Protein AF-A0A357L5X5-F1 (afdb_monomer)

Sequence (153 aa):
TARQAARLKQDFANSFSDEKGFVFRWEEDAEAAAREMDDDARLAALEAEREALEAEIDALSDARADLEDAANDSLDEALSSLDADEAALDDQEMSADDRRITRMAIAQARRDVELSRRDHEREIARAHRELERRESEIQRALDDLDRQMSEGN

pLDDT: mean 83.41, std 11.28, range [50.28, 95.12]

Solvent-accessible surface area (backbone atoms only — not comparable to full-atom values): 8392 Å² total; per-residue (Å²): 106,76,67,56,56,50,48,53,52,48,55,54,50,53,64,60,69,42,56,68,60,50,49,52,50,50,51,52,52,50,52,50,51,52,49,51,52,51,50,52,52,49,50,54,49,52,52,54,51,49,53,53,52,52,53,48,50,54,52,50,52,51,56,50,52,53,52,56,53,63,69,55,58,69,58,53,53,55,53,52,50,51,54,52,53,59,64,48,53,79,79,48,97,66,55,73,65,58,51,52,52,50,53,53,50,50,56,48,54,51,50,53,52,53,52,50,48,55,51,48,55,50,50,50,56,49,48,52,56,51,48,55,49,50,48,53,52,49,51,51,53,50,56,51,48,53,48,52,58,60,73,75,106

Radius of gyration: 37.88 Å; Cα contacts (8 Å, |Δi|>4): 33; chains: 1; bounding box: 98×21×97 Å

Secondary structure (DSSP, 8-state):
-HHHHHHHHHHHHHHHH-HHHHHHHHHHHHHHHHHHHHHHHHHHHHHHHHHHHHHHHHHHHHHHHHHHHHHHHHHHHHHHHHHHHHHHTTTS---HHHHHHHHHHHHHHHHHHHHHHHHHHHHHHHHHHHHHHHHHHHHHHHHHHHHHHHH--

Mean predicted aligned error: 12.14 Å

Nearest PDB structures (foldseek):
  5y05-assembly1_A  TM=4.583E-01  e=1.426E+00  Mycolicibacterium smegmatis MC2 155
  5ew5-assembly4_D  TM=4.100E-01  e=8.009E+00  Escherichia coli

Foldseek 3Di:
DVVVVVVVVVVVVVVPVPVVVVVVVVVVVVVVVVVVVVLVVVVVVLVVLLVVLVVVLVVLVVVLVVLVVVLPPPLVVVLVVLVVVLVCLVVDPDDPVVSVVVVVVSVVSNVVSVVVSVVSVVVSVVSVVVSVVSNVVSVVVNVVSVVVVVVSD

Structure (mmCIF, N/CA/C/O backbone):
data_AF-A0A357L5X5-F1
#
_entry.id   AF-A0A357L5X5-F1
#
loop_
_atom_site.group_PDB
_atom_site.id
_atom_site.type_symbol
_atom_site.label_atom_id
_atom_site.label_alt_id
_atom_site.label_comp_id
_atom_site.label_asym_id
_atom_site.label_entity_id
_atom_site.label_seq_id
_atom_site.pdbx_PDB_ins_code
_atom_site.Cartn_x
_atom_site.Cartn_y
_atom_site.Cartn_z
_atom_site.occupancy
_atom_site.B_iso_or_equiv
_atom_site.auth_seq_id
_atom_site.auth_comp_id
_atom_site.auth_asym_id
_atom_site.auth_atom_id
_atom_site.pdbx_PDB_model_num
ATOM 1 N N . THR A 1 1 ? -64.269 -1.226 47.464 1.00 61.94 1 THR A N 1
ATOM 2 C CA . THR A 1 1 ? -64.968 -0.574 48.609 1.00 61.94 1 THR A CA 1
ATOM 3 C C . THR A 1 1 ? -64.119 0.559 49.172 1.00 61.94 1 THR A C 1
ATOM 5 O O . THR A 1 1 ? -62.911 0.547 48.970 1.00 61.94 1 THR A O 1
ATOM 8 N N . ALA A 1 2 ? -64.700 1.527 49.895 1.00 70.69 2 ALA A N 1
ATOM 9 C CA . ALA A 1 2 ? -63.962 2.670 50.465 1.00 70.69 2 ALA A CA 1
ATOM 10 C C . ALA A 1 2 ? -62.739 2.262 51.322 1.00 70.69 2 ALA A C 1
ATOM 12 O O . ALA A 1 2 ? -61.724 2.950 51.321 1.00 70.69 2 ALA A O 1
ATOM 13 N N . ARG A 1 3 ? -62.790 1.092 51.979 1.00 68.50 3 ARG A N 1
ATOM 14 C CA . ARG A 1 3 ? -61.659 0.517 52.734 1.00 68.50 3 ARG A CA 1
ATOM 15 C C . ARG A 1 3 ? -60.495 0.036 51.858 1.00 68.50 3 ARG A C 1
ATOM 17 O O . ARG A 1 3 ? -59.352 0.173 52.269 1.00 68.50 3 ARG A O 1
ATOM 24 N N . GLN A 1 4 ? -60.762 -0.499 50.664 1.00 67.81 4 GLN A N 1
ATOM 25 C CA . GLN A 1 4 ? -59.711 -0.867 49.700 1.00 67.81 4 GLN A CA 1
ATOM 26 C C . GLN A 1 4 ? -59.006 0.374 49.142 1.00 67.81 4 GLN A C 1
ATOM 28 O O . GLN A 1 4 ? -57.787 0.381 49.036 1.00 67.81 4 GLN A O 1
ATOM 33 N N . ALA A 1 5 ? -59.763 1.438 48.853 1.00 70.31 5 ALA A N 1
ATOM 34 C CA . ALA A 1 5 ? -59.198 2.707 48.396 1.00 70.31 5 ALA A CA 1
ATOM 35 C C . ALA A 1 5 ? -58.362 3.402 49.487 1.00 70.31 5 ALA A C 1
ATOM 37 O O . ALA A 1 5 ? -57.337 4.003 49.185 1.00 70.31 5 ALA A O 1
ATOM 38 N N . ALA A 1 6 ? -58.771 3.292 50.756 1.00 73.00 6 ALA A N 1
ATOM 39 C CA . ALA A 1 6 ? -57.998 3.799 51.888 1.00 73.00 6 ALA A CA 1
ATOM 40 C C . ALA A 1 6 ? -56.686 3.022 52.094 1.00 73.00 6 ALA A C 1
ATOM 42 O O . ALA A 1 6 ? -55.653 3.650 52.296 1.00 73.00 6 ALA A O 1
ATOM 43 N N . ARG A 1 7 ? -56.707 1.685 51.967 1.00 70.88 7 ARG A N 1
ATOM 44 C CA . ARG A 1 7 ? -55.490 0.853 52.016 1.00 70.88 7 ARG A CA 1
ATOM 45 C C . ARG A 1 7 ? -54.513 1.186 50.894 1.00 70.88 7 ARG A C 1
ATOM 47 O O . ARG A 1 7 ? -53.369 1.474 51.186 1.00 70.88 7 ARG A O 1
ATOM 54 N N . LEU A 1 8 ? -54.983 1.271 49.648 1.00 65.75 8 LEU A N 1
ATOM 55 C CA . LEU A 1 8 ? -54.143 1.655 48.505 1.00 65.75 8 LEU A CA 1
ATOM 56 C C . LEU A 1 8 ? -53.506 3.039 48.676 1.00 65.75 8 LEU A C 1
ATOM 58 O O . LEU A 1 8 ? -52.335 3.212 48.366 1.00 65.75 8 LEU A O 1
ATOM 62 N N . LYS A 1 9 ? -54.249 4.023 49.199 1.00 68.00 9 LYS A N 1
ATOM 63 C CA . LYS A 1 9 ? -53.689 5.349 49.508 1.00 68.00 9 LYS A CA 1
ATOM 64 C C . LYS A 1 9 ? -52.663 5.307 50.633 1.00 68.00 9 LYS A C 1
ATOM 66 O O . LYS A 1 9 ? -51.721 6.086 50.602 1.00 68.00 9 LYS A O 1
ATOM 71 N N . GLN A 1 10 ? -52.861 4.442 51.620 1.00 66.88 10 GLN A N 1
ATOM 72 C CA . GLN A 1 10 ? -51.948 4.293 52.743 1.00 66.88 10 GLN A CA 1
ATOM 73 C C . GLN A 1 10 ? -50.678 3.543 52.336 1.00 66.88 10 GLN A C 1
ATOM 75 O O . GLN A 1 10 ? -49.600 3.974 52.712 1.00 66.88 10 GLN A O 1
ATOM 80 N N . ASP A 1 11 ? -50.783 2.512 51.500 1.00 62.41 11 ASP A N 1
ATOM 81 C CA . ASP A 1 11 ? -49.637 1.796 50.933 1.00 62.41 11 ASP A CA 1
ATOM 82 C C . ASP A 1 11 ? -48.842 2.696 49.968 1.00 62.41 11 ASP A C 1
ATOM 84 O O . ASP A 1 11 ? -47.616 2.714 50.015 1.00 62.41 11 ASP A O 1
ATOM 88 N N . PHE A 1 12 ? -49.531 3.523 49.169 1.00 62.31 12 PHE A N 1
ATOM 89 C CA . PHE A 1 12 ? -48.909 4.545 48.320 1.00 62.31 12 PHE A CA 1
ATOM 90 C C . PHE A 1 12 ? -48.249 5.659 49.144 1.00 62.31 12 PHE A C 1
ATOM 92 O O . PHE A 1 12 ? -47.127 6.048 48.867 1.00 62.31 12 PHE A O 1
ATOM 99 N N . ALA A 1 13 ? -48.898 6.169 50.193 1.00 62.81 13 ALA A N 1
ATOM 100 C CA . ALA A 1 13 ? -48.278 7.156 51.080 1.00 62.81 13 ALA A CA 1
ATOM 101 C C . ALA A 1 13 ? -47.066 6.566 51.821 1.00 62.81 13 ALA A C 1
ATOM 103 O O . ALA A 1 13 ? -46.034 7.224 51.919 1.00 62.81 13 ALA A O 1
ATOM 104 N N . ASN A 1 14 ? -47.168 5.307 52.260 1.00 63.62 14 ASN A N 1
ATOM 105 C CA . ASN A 1 14 ? -46.093 4.587 52.933 1.00 63.62 14 ASN A CA 1
ATOM 106 C C . ASN A 1 14 ? -44.879 4.354 52.020 1.00 63.62 14 ASN A C 1
ATOM 108 O O . ASN A 1 14 ? -43.753 4.387 52.510 1.00 63.62 14 ASN A O 1
ATOM 112 N N . SER A 1 15 ? -45.080 4.185 50.705 1.00 56.84 15 SER A N 1
ATOM 113 C CA . SER A 1 15 ? -43.976 4.047 49.745 1.00 56.84 15 SER A CA 1
ATOM 114 C C . SER A 1 15 ? -43.200 5.346 49.493 1.00 56.84 15 SER A C 1
ATOM 116 O O . SER A 1 15 ? -42.113 5.286 48.931 1.00 56.84 15 SER A O 1
ATOM 118 N N . PHE A 1 16 ? -43.746 6.505 49.887 1.00 54.88 16 PHE A N 1
ATOM 119 C CA . PHE A 1 16 ? -43.082 7.816 49.801 1.00 54.88 16 PHE A CA 1
ATOM 120 C C . PHE A 1 16 ? -42.621 8.362 51.158 1.00 54.88 16 PHE A C 1
ATOM 122 O O . PHE A 1 16 ? -41.811 9.282 51.194 1.00 54.88 16 PHE A O 1
ATOM 129 N N . SER A 1 17 ? -43.127 7.837 52.277 1.00 56.66 17 SER A N 1
ATOM 130 C CA . SER A 1 17 ? -42.767 8.321 53.616 1.00 56.66 17 SER A CA 1
ATOM 131 C C . SER A 1 17 ? -41.484 7.715 54.184 1.00 56.66 17 SER A C 1
ATOM 133 O O . SER A 1 17 ? -40.995 8.206 55.198 1.00 56.66 17 SER A O 1
ATOM 135 N N . ASP A 1 18 ? -40.918 6.692 53.540 1.00 57.28 18 ASP A N 1
ATOM 136 C CA . ASP A 1 18 ? -39.541 6.269 53.798 1.00 57.28 18 ASP A CA 1
ATOM 137 C C . ASP A 1 18 ? -38.626 6.897 52.739 1.00 57.28 18 ASP A C 1
ATOM 139 O O . ASP A 1 18 ? -38.168 6.259 51.792 1.00 57.28 18 ASP A O 1
ATOM 143 N N . GLU A 1 19 ? -38.434 8.211 52.872 1.00 54.94 19 GLU A N 1
ATOM 144 C CA . GLU A 1 19 ? -37.628 9.060 51.983 1.00 54.94 19 GLU A CA 1
ATOM 145 C C . GLU A 1 19 ? -36.223 8.469 51.758 1.00 54.94 19 GLU A C 1
ATOM 147 O O . GLU A 1 19 ? -35.672 8.556 50.664 1.00 54.94 19 GLU A O 1
ATOM 152 N N . LYS A 1 20 ? -35.691 7.752 52.759 1.00 57.53 20 LYS A N 1
ATOM 153 C CA . LYS A 1 20 ? -34.420 7.022 52.670 1.00 57.53 20 LYS A CA 1
ATOM 154 C C . LYS A 1 20 ? -34.466 5.828 51.715 1.00 57.53 20 LYS A C 1
ATOM 156 O O . LYS A 1 20 ? -33.493 5.600 51.010 1.00 57.53 20 LYS A O 1
ATOM 161 N N . GLY A 1 21 ? -35.570 5.081 51.672 1.00 58.47 21 GLY A N 1
ATOM 162 C CA . GLY A 1 21 ? -35.738 3.941 50.765 1.00 58.47 21 GLY A CA 1
ATOM 163 C C . GLY A 1 21 ? -35.981 4.361 49.313 1.00 58.47 21 GLY A C 1
ATOM 164 O O . GLY A 1 21 ? -35.511 3.697 48.393 1.00 58.47 21 GLY A O 1
ATOM 165 N N . PHE A 1 22 ? -36.674 5.485 49.093 1.00 57.81 22 PHE A N 1
ATOM 166 C CA . PHE A 1 22 ? -36.866 6.049 47.752 1.00 57.81 22 PHE A CA 1
ATOM 167 C C . PHE A 1 22 ? -35.559 6.601 47.167 1.00 57.81 22 PHE A C 1
ATOM 169 O O . PHE A 1 22 ? -35.256 6.313 46.012 1.00 57.81 22 PHE A O 1
ATOM 176 N N . VAL A 1 23 ? -34.779 7.345 47.962 1.00 62.09 23 VAL A N 1
ATOM 177 C CA . VAL A 1 23 ? -33.463 7.863 47.552 1.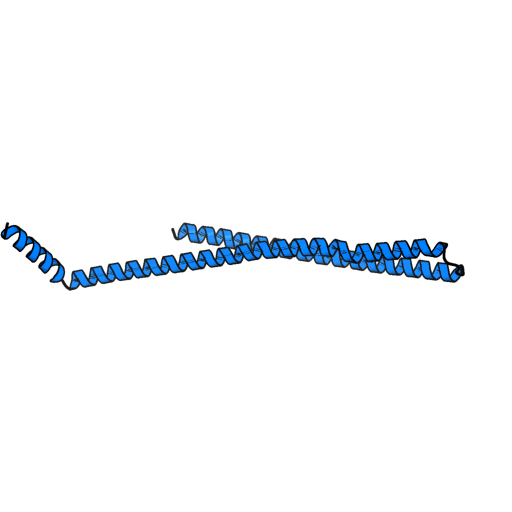00 62.09 23 VAL A CA 1
ATOM 178 C C . VAL A 1 23 ? -32.487 6.720 47.284 1.00 62.09 23 VAL A C 1
ATOM 180 O O . VAL A 1 23 ? -31.877 6.715 46.228 1.00 62.09 23 VAL A O 1
ATOM 183 N N . PHE A 1 24 ? -32.421 5.709 48.158 1.00 58.09 24 PHE A N 1
ATOM 184 C CA . PHE A 1 24 ? -31.552 4.543 47.964 1.00 58.09 24 PHE A CA 1
ATOM 185 C C . PHE A 1 24 ? -31.865 3.780 46.667 1.00 58.09 24 PHE A C 1
ATOM 187 O O . PHE A 1 24 ? -30.961 3.472 45.902 1.00 58.09 24 PHE A O 1
ATOM 194 N N . ARG A 1 25 ? -33.148 3.531 46.367 1.00 63.09 25 ARG A N 1
ATOM 195 C CA . ARG A 1 25 ? -33.544 2.862 45.118 1.00 63.09 25 ARG A CA 1
ATOM 196 C C . ARG A 1 25 ? -33.291 3.728 43.880 1.00 63.09 25 ARG A C 1
ATOM 198 O O . ARG A 1 25 ? -32.920 3.203 42.844 1.00 63.09 25 ARG A O 1
ATOM 205 N N . TRP A 1 26 ? -33.498 5.043 43.970 1.00 74.12 26 TRP A N 1
ATOM 206 C CA . TRP A 1 26 ? -33.181 5.958 42.870 1.00 74.12 26 TRP A CA 1
ATOM 207 C C . TRP A 1 26 ? -31.669 6.067 42.630 1.00 74.12 26 TRP A C 1
ATOM 209 O O . TRP A 1 26 ? -31.250 6.145 41.482 1.00 74.12 26 TRP A O 1
ATOM 219 N N . GLU A 1 27 ? -30.859 6.036 43.690 1.00 71.94 27 GLU A N 1
ATOM 220 C CA . GLU A 1 27 ? -29.400 5.944 43.601 1.00 71.94 27 GLU A CA 1
ATOM 221 C C . GLU A 1 27 ? -28.972 4.611 42.968 1.00 71.94 27 GLU A C 1
ATOM 223 O O . GLU A 1 27 ? -28.158 4.637 42.052 1.00 71.94 27 GLU A O 1
ATOM 228 N N . GLU A 1 28 ? -29.563 3.474 43.360 1.00 72.38 28 GLU A N 1
ATOM 229 C CA . GLU A 1 28 ? -29.322 2.169 42.717 1.00 72.38 28 GLU A CA 1
ATOM 230 C C . GLU A 1 28 ? -29.726 2.162 41.232 1.00 72.38 28 GLU A C 1
ATOM 232 O O . GLU A 1 28 ? -28.949 1.703 40.396 1.00 72.38 28 GLU A O 1
ATOM 237 N N . ASP A 1 29 ? -30.899 2.703 40.883 1.00 76.75 29 ASP A N 1
ATOM 238 C CA . ASP A 1 29 ? -31.379 2.795 39.497 1.00 76.75 29 ASP A CA 1
ATOM 239 C C . ASP A 1 29 ? -30.496 3.738 38.655 1.00 76.75 29 ASP A C 1
ATOM 241 O O . ASP A 1 29 ? -30.198 3.448 37.497 1.00 76.75 29 ASP A O 1
ATOM 245 N N . ALA A 1 30 ? -30.046 4.860 39.226 1.00 77.31 30 ALA A N 1
ATOM 246 C CA . ALA A 1 30 ? -29.142 5.796 38.558 1.00 77.31 30 ALA A CA 1
ATOM 247 C C . ALA A 1 30 ? -27.741 5.201 38.364 1.00 77.31 30 ALA A C 1
ATOM 249 O O . ALA A 1 30 ? -27.121 5.417 37.325 1.00 77.31 30 ALA A O 1
ATOM 250 N N . GLU A 1 31 ? -27.245 4.437 39.337 1.00 80.25 31 GLU A N 1
ATOM 251 C CA . GLU A 1 31 ? -25.960 3.748 39.242 1.00 80.25 31 GLU A CA 1
ATOM 252 C C . GLU A 1 31 ? -26.030 2.562 38.266 1.00 80.25 31 GLU A C 1
ATOM 254 O O . GLU A 1 31 ? -25.066 2.292 37.555 1.00 80.25 31 GLU A O 1
ATOM 259 N N . ALA A 1 32 ? -27.171 1.870 38.178 1.00 77.81 32 ALA A N 1
ATOM 260 C CA . ALA A 1 32 ? -27.421 0.850 37.161 1.00 77.81 32 ALA A CA 1
ATOM 261 C C . ALA A 1 32 ? -27.465 1.455 35.750 1.00 77.81 32 ALA A C 1
ATOM 263 O O . ALA A 1 32 ? -26.773 0.958 34.868 1.00 77.81 32 ALA A O 1
ATOM 264 N N . ALA A 1 33 ? -28.185 2.564 35.562 1.00 76.94 33 ALA A N 1
ATOM 265 C CA . ALA A 1 33 ? -28.226 3.275 34.286 1.00 76.94 33 ALA A CA 1
ATOM 266 C C . ALA A 1 33 ? -26.851 3.841 33.889 1.00 76.94 33 ALA A C 1
ATOM 268 O O . ALA A 1 33 ? -26.486 3.807 32.721 1.00 76.94 33 ALA A O 1
ATOM 269 N N . ALA A 1 34 ? -26.062 4.339 34.849 1.00 80.25 34 ALA A N 1
ATOM 270 C CA . ALA A 1 34 ? -24.702 4.805 34.579 1.00 80.25 34 ALA A CA 1
ATOM 271 C C . ALA A 1 34 ? -23.778 3.661 34.134 1.00 80.25 34 ALA A C 1
ATOM 273 O O . ALA A 1 34 ? -23.017 3.842 33.190 1.00 80.25 34 ALA A O 1
ATOM 274 N N . ARG A 1 35 ? -23.875 2.482 34.768 1.00 81.81 35 ARG A N 1
ATOM 275 C CA . ARG A 1 35 ? -23.133 1.286 34.334 1.00 81.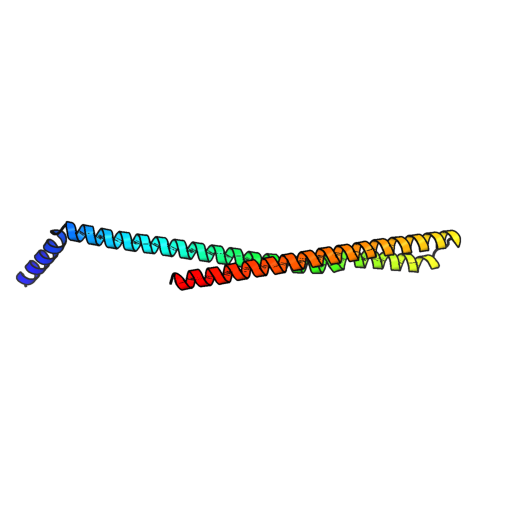81 35 ARG A CA 1
ATOM 276 C C . ARG A 1 35 ? -23.560 0.827 32.942 1.00 81.81 35 ARG A C 1
ATOM 278 O O . ARG A 1 35 ? -22.695 0.572 32.123 1.00 81.81 35 ARG A O 1
ATOM 285 N N . GLU A 1 36 ? -24.862 0.790 32.665 1.00 83.75 36 GLU A N 1
ATOM 286 C CA . GLU A 1 36 ? -25.397 0.437 31.341 1.00 83.75 36 GLU A CA 1
ATOM 287 C C . GLU A 1 36 ? -24.873 1.390 30.255 1.00 83.75 36 GLU A C 1
ATOM 289 O O . GLU A 1 36 ? -24.393 0.943 29.221 1.00 83.75 36 GLU A O 1
ATOM 294 N N . MET A 1 37 ? -24.863 2.702 30.516 1.00 83.44 37 MET A N 1
ATOM 295 C CA . MET A 1 37 ? -24.301 3.683 29.580 1.00 83.44 37 MET A CA 1
ATOM 296 C C . MET A 1 37 ? -22.784 3.540 29.396 1.00 83.44 37 MET A C 1
ATOM 298 O O . MET A 1 37 ? -22.290 3.747 28.287 1.00 83.44 37 MET A O 1
ATOM 302 N N . ASP A 1 38 ? -22.043 3.217 30.459 1.00 86.00 38 ASP A N 1
ATOM 303 C CA . ASP A 1 38 ? -20.601 2.958 30.379 1.00 86.00 38 ASP A CA 1
ATOM 304 C C . ASP A 1 38 ? -20.309 1.678 29.574 1.00 86.00 38 ASP A C 1
ATOM 306 O O . ASP A 1 38 ? -19.383 1.667 28.758 1.00 86.00 38 ASP A O 1
ATOM 310 N N . ASP A 1 39 ? -21.112 0.627 29.755 1.00 86.12 39 ASP A N 1
ATOM 311 C CA . ASP A 1 39 ? -21.007 -0.635 29.016 1.00 86.12 39 ASP A CA 1
ATOM 312 C C . ASP A 1 39 ? -21.351 -0.437 27.528 1.00 86.12 39 ASP A C 1
ATOM 314 O O . ASP A 1 39 ? -20.584 -0.863 26.660 1.00 86.12 39 ASP A O 1
ATOM 318 N N . ASP A 1 40 ? -22.422 0.301 27.219 1.00 86.31 40 ASP A N 1
ATOM 319 C CA . ASP A 1 40 ? -22.805 0.671 25.850 1.00 86.31 40 ASP A CA 1
ATOM 320 C C . ASP A 1 40 ? -21.716 1.507 25.158 1.00 86.31 40 ASP A C 1
ATOM 322 O O . ASP A 1 40 ? -21.356 1.259 24.003 1.00 86.31 40 ASP A O 1
ATOM 326 N N . ALA A 1 41 ? -21.155 2.498 25.859 1.00 85.75 41 ALA A N 1
ATOM 327 C CA . ALA A 1 41 ? -20.078 3.330 25.328 1.00 85.75 41 ALA A CA 1
ATOM 328 C C . ALA A 1 41 ? -18.806 2.512 25.068 1.00 85.75 41 ALA A C 1
ATOM 330 O O . ALA A 1 41 ? -18.099 2.751 24.084 1.00 85.75 41 ALA A O 1
ATOM 331 N N . ARG A 1 42 ? -18.519 1.534 25.934 1.00 85.06 42 ARG A N 1
ATOM 332 C CA . ARG A 1 42 ? -17.394 0.617 25.763 1.00 85.06 42 ARG A CA 1
ATOM 333 C C . ARG A 1 42 ? -17.601 -0.305 24.563 1.00 85.06 42 ARG A C 1
ATOM 335 O O . ARG A 1 42 ? -16.672 -0.451 23.775 1.00 85.06 42 ARG A O 1
ATOM 342 N N . LEU A 1 43 ? -18.788 -0.885 24.400 1.00 89.00 43 LEU A N 1
ATOM 343 C CA . LEU A 1 43 ? -19.143 -1.700 23.234 1.00 89.00 43 LEU A CA 1
ATOM 344 C C . LEU A 1 43 ? -18.992 -0.908 21.932 1.00 89.00 43 LEU A C 1
ATOM 346 O O . LEU A 1 43 ? -18.292 -1.357 21.028 1.00 89.00 43 LEU A O 1
ATOM 350 N N . ALA A 1 44 ? -19.537 0.309 21.875 1.00 90.25 44 ALA A N 1
ATOM 351 C CA . ALA A 1 44 ? -19.417 1.173 20.701 1.00 90.25 44 ALA A CA 1
ATOM 352 C C . ALA A 1 44 ? -17.954 1.516 20.357 1.00 90.25 44 ALA A C 1
ATOM 354 O O . ALA A 1 44 ? -17.592 1.606 19.183 1.00 90.25 44 ALA A O 1
ATOM 355 N N . ALA A 1 45 ? -17.095 1.697 21.366 1.00 86.75 45 ALA A N 1
ATOM 356 C CA . ALA A 1 45 ? -15.670 1.934 21.148 1.00 86.75 45 ALA A CA 1
ATOM 357 C C . ALA A 1 45 ? -14.959 0.702 20.560 1.00 86.75 45 ALA A C 1
ATOM 359 O O . ALA A 1 45 ? -14.161 0.854 19.636 1.00 86.75 45 ALA A O 1
ATOM 360 N N . LEU A 1 46 ? -15.272 -0.500 21.059 1.00 85.75 46 LEU A N 1
ATOM 361 C CA . LEU A 1 46 ? -14.711 -1.755 20.544 1.00 85.75 46 LEU A CA 1
ATOM 362 C C . LEU A 1 46 ? -15.177 -2.031 19.104 1.00 85.75 46 LEU A C 1
ATOM 364 O O . LEU A 1 46 ? -14.3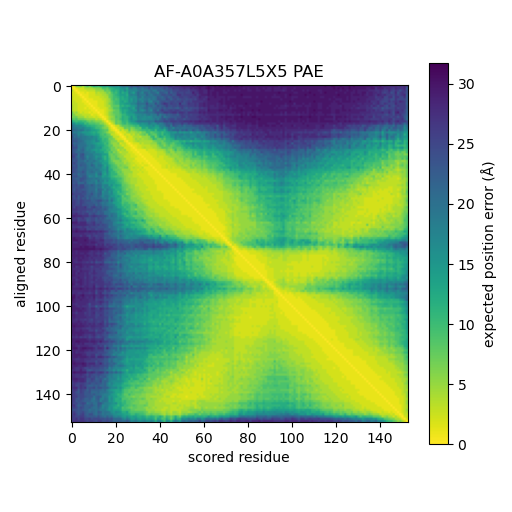72 -2.429 18.265 1.00 85.75 46 LEU A O 1
ATOM 368 N N . GLU A 1 47 ? -16.445 -1.762 18.784 1.00 90.75 47 GLU A N 1
ATOM 369 C CA . GLU A 1 47 ? -16.974 -1.889 17.419 1.00 90.75 47 GLU A CA 1
ATOM 370 C C . GLU A 1 47 ? -16.290 -0.924 16.439 1.00 90.75 47 GLU A C 1
ATOM 372 O O . GLU A 1 47 ? -15.906 -1.330 15.342 1.00 90.75 47 GLU A O 1
ATOM 377 N N . ALA A 1 48 ? -16.075 0.332 16.842 1.00 91.62 48 ALA A N 1
ATOM 378 C CA . ALA A 1 48 ? -15.374 1.315 16.015 1.00 91.62 48 ALA A CA 1
ATOM 379 C C . ALA A 1 48 ? -13.900 0.939 15.777 1.00 91.62 48 ALA A C 1
ATOM 381 O O . ALA A 1 48 ? -13.373 1.147 14.683 1.00 91.62 48 ALA A O 1
ATOM 382 N N . GLU A 1 49 ? -13.226 0.377 16.786 1.00 88.69 49 GLU A N 1
ATOM 383 C CA . GLU A 1 49 ? -11.855 -0.122 16.643 1.00 88.69 49 GLU A CA 1
ATOM 384 C C . GLU A 1 49 ? -11.795 -1.308 15.673 1.00 88.69 49 GLU A C 1
ATOM 386 O O . GLU A 1 49 ? -10.933 -1.347 14.793 1.00 88.69 49 GLU A O 1
ATOM 391 N N . ARG A 1 50 ? -12.758 -2.231 15.768 1.00 89.50 50 ARG A N 1
ATOM 392 C CA . ARG A 1 50 ? -12.898 -3.359 14.842 1.00 89.50 50 ARG A CA 1
ATOM 393 C C . ARG A 1 50 ? -13.080 -2.890 13.395 1.00 89.50 50 ARG A C 1
ATOM 395 O O . ARG A 1 50 ? -12.361 -3.366 12.522 1.00 89.50 50 ARG A O 1
ATOM 402 N N . GLU A 1 51 ? -13.988 -1.946 13.144 1.00 93.50 51 GLU A N 1
ATOM 403 C CA . GLU A 1 51 ? -14.229 -1.397 11.799 1.00 93.50 51 GLU A CA 1
ATOM 404 C C . GLU A 1 51 ? -12.968 -0.732 11.220 1.00 93.50 51 GLU A C 1
ATOM 406 O O . GLU A 1 51 ? -12.635 -0.928 10.050 1.00 93.50 51 GLU A O 1
ATOM 411 N N . ALA A 1 52 ? -12.219 0.009 12.043 1.00 90.31 52 ALA A N 1
ATOM 412 C CA . ALA A 1 52 ? -10.973 0.640 11.615 1.00 90.31 52 ALA A CA 1
ATOM 413 C C . ALA A 1 52 ? -9.893 -0.386 11.226 1.00 90.31 52 ALA A C 1
ATOM 415 O O . ALA A 1 52 ? -9.198 -0.196 10.228 1.00 90.31 52 ALA A O 1
ATOM 416 N N . LEU A 1 53 ? -9.765 -1.471 11.994 1.00 87.88 53 LEU A N 1
ATOM 417 C CA . LEU A 1 53 ? -8.816 -2.552 11.716 1.00 87.88 53 LEU A CA 1
ATOM 418 C C . LEU A 1 53 ? -9.191 -3.343 10.454 1.00 87.88 53 LEU A C 1
ATOM 420 O O . LEU A 1 53 ? -8.311 -3.688 9.667 1.00 87.88 53 LEU A O 1
ATOM 424 N N . GLU A 1 54 ? -10.481 -3.596 10.221 1.00 90.06 54 GLU A N 1
ATOM 425 C CA . GLU A 1 54 ? -10.957 -4.238 8.987 1.00 90.06 54 GLU A CA 1
ATOM 426 C C . GLU A 1 54 ? -10.672 -3.372 7.753 1.00 90.06 54 GLU A C 1
ATOM 428 O O . GLU A 1 54 ? -10.137 -3.870 6.763 1.00 90.06 54 GLU A O 1
ATOM 433 N N . ALA A 1 55 ? -10.925 -2.063 7.836 1.00 92.88 55 ALA A N 1
ATOM 434 C CA . ALA A 1 55 ? -10.587 -1.133 6.759 1.00 92.88 55 ALA A CA 1
ATOM 435 C C . ALA A 1 55 ? -9.074 -1.088 6.472 1.00 92.88 55 ALA A C 1
ATOM 437 O O . ALA A 1 55 ? -8.654 -0.879 5.332 1.00 92.88 55 ALA A O 1
ATOM 438 N N . GLU A 1 56 ? -8.238 -1.288 7.495 1.00 91.25 56 GLU A N 1
ATOM 439 C CA . GLU A 1 56 ? -6.791 -1.379 7.316 1.00 91.25 56 GLU A CA 1
ATOM 440 C C . GLU A 1 56 ? -6.383 -2.661 6.576 1.00 91.25 56 GLU A C 1
ATOM 442 O O . GLU A 1 56 ? -5.520 -2.591 5.703 1.00 91.25 56 GLU A O 1
ATOM 447 N N . ILE A 1 57 ? -7.016 -3.807 6.853 1.00 89.31 57 ILE A N 1
ATOM 448 C CA . ILE A 1 57 ? -6.786 -5.050 6.092 1.00 89.31 57 ILE A CA 1
ATOM 449 C C . ILE A 1 57 ? -7.110 -4.846 4.609 1.00 89.31 57 ILE A C 1
ATOM 451 O O . ILE A 1 57 ? -6.296 -5.210 3.756 1.00 89.31 57 ILE A O 1
ATOM 455 N N . ASP A 1 58 ? -8.248 -4.226 4.298 1.00 91.06 58 ASP A N 1
ATOM 456 C CA . ASP A 1 58 ? -8.639 -3.947 2.913 1.00 91.06 58 ASP A CA 1
ATOM 457 C C . ASP A 1 58 ? -7.595 -3.060 2.212 1.00 91.06 58 ASP A C 1
ATOM 459 O O . ASP A 1 58 ? -7.122 -3.384 1.121 1.00 91.06 58 ASP A O 1
ATOM 463 N N . ALA A 1 59 ? -7.132 -1.999 2.880 1.00 89.75 59 ALA A N 1
ATOM 464 C CA . ALA A 1 59 ? -6.089 -1.124 2.346 1.00 89.75 59 ALA A CA 1
ATOM 465 C C . ALA A 1 59 ? -4.739 -1.842 2.142 1.00 89.75 59 ALA A C 1
ATOM 467 O O . ALA A 1 59 ? -4.017 -1.550 1.185 1.00 89.75 59 ALA A O 1
ATOM 468 N N . LEU A 1 60 ? -4.376 -2.783 3.022 1.00 88.25 60 LEU A N 1
ATOM 469 C CA . LEU A 1 60 ? -3.172 -3.606 2.858 1.00 88.25 60 LEU A CA 1
ATOM 470 C C . LEU A 1 60 ? -3.300 -4.563 1.665 1.00 88.25 60 LEU A C 1
ATOM 472 O O . LEU A 1 60 ? -2.311 -4.790 0.963 1.00 88.25 60 LEU A O 1
ATOM 476 N N . SER A 1 61 ? -4.497 -5.102 1.422 1.00 88.19 61 SER A N 1
ATOM 477 C CA . SER A 1 61 ? -4.792 -5.929 0.250 1.00 88.19 61 SER A CA 1
ATOM 478 C C . SER A 1 61 ? -4.653 -5.130 -1.049 1.00 88.19 61 SER A C 1
ATOM 480 O O . SER A 1 61 ? -3.985 -5.592 -1.976 1.00 88.19 61 SER A O 1
ATOM 482 N N . ASP A 1 62 ? -5.196 -3.913 -1.104 1.00 91.19 62 ASP A N 1
ATOM 4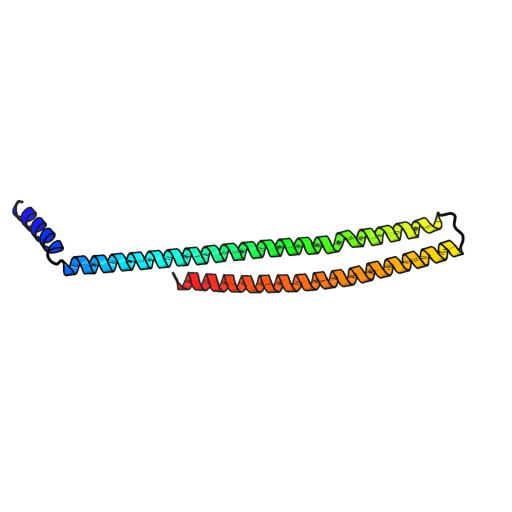83 C CA . ASP A 1 62 ? -5.055 -3.025 -2.265 1.00 91.19 62 ASP A CA 1
ATOM 484 C C . ASP A 1 62 ? -3.583 -2.674 -2.526 1.00 91.19 62 ASP A C 1
ATOM 486 O O . ASP A 1 62 ? -3.079 -2.848 -3.636 1.00 91.19 62 ASP A O 1
ATOM 490 N N . ALA A 1 63 ? -2.842 -2.296 -1.479 1.00 87.38 63 ALA A N 1
ATOM 491 C CA . ALA A 1 63 ? -1.413 -2.005 -1.589 1.00 87.38 63 ALA A CA 1
ATOM 492 C C . ALA A 1 63 ? -0.602 -3.208 -2.103 1.00 87.38 63 ALA A C 1
ATOM 494 O O . ALA A 1 63 ? 0.431 -3.047 -2.756 1.00 87.38 63 ALA A O 1
ATOM 495 N N . ARG A 1 64 ? -1.052 -4.430 -1.805 1.00 86.88 64 ARG A N 1
ATOM 496 C CA . ARG A 1 64 ? -0.432 -5.661 -2.291 1.00 86.88 64 ARG A CA 1
ATOM 497 C C . ARG A 1 64 ? -0.681 -5.874 -3.785 1.00 86.88 64 ARG A C 1
ATOM 499 O O . ARG A 1 64 ? 0.246 -6.306 -4.466 1.00 86.88 64 ARG A O 1
ATOM 506 N N . ALA A 1 65 ? -1.886 -5.576 -4.26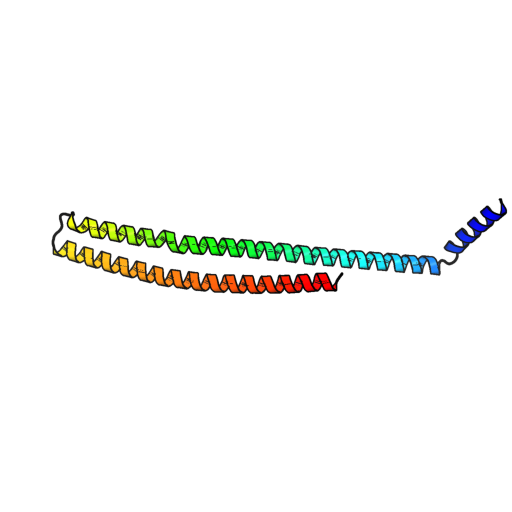8 1.00 86.50 65 ALA A N 1
ATOM 507 C CA . ALA A 1 65 ? -2.219 -5.635 -5.689 1.00 86.50 65 ALA A CA 1
ATOM 508 C C . ALA A 1 65 ? -1.423 -4.590 -6.489 1.00 86.50 65 ALA A C 1
ATOM 510 O O . ALA A 1 65 ? -0.780 -4.936 -7.478 1.00 86.50 65 ALA A O 1
ATOM 511 N N . ASP A 1 66 ? -1.347 -3.353 -5.990 1.00 87.31 66 ASP A N 1
ATOM 512 C CA . ASP A 1 66 ? -0.576 -2.276 -6.626 1.00 87.31 66 ASP A CA 1
ATOM 513 C C . ASP A 1 66 ? 0.916 -2.630 -6.778 1.00 87.31 66 ASP A C 1
ATOM 515 O O . ASP A 1 66 ? 1.553 -2.305 -7.784 1.00 87.31 66 ASP A O 1
ATOM 519 N N . LEU A 1 67 ? 1.500 -3.310 -5.783 1.00 84.31 67 LEU A N 1
ATOM 520 C CA . LEU A 1 67 ? 2.890 -3.773 -5.843 1.00 84.31 67 LEU A CA 1
ATOM 521 C C . LEU A 1 67 ? 3.110 -4.870 -6.894 1.00 84.31 67 LEU A C 1
ATOM 523 O O . LEU A 1 67 ? 4.197 -4.938 -7.472 1.00 84.31 67 LEU A O 1
ATOM 527 N N . GLU A 1 68 ? 2.113 -5.723 -7.133 1.00 79.62 68 GLU A N 1
ATOM 528 C CA . GLU A 1 68 ? 2.173 -6.779 -8.149 1.00 79.62 68 GLU A CA 1
ATOM 529 C C . GLU A 1 68 ? 2.111 -6.189 -9.565 1.00 79.62 68 GLU A C 1
ATOM 531 O O . GLU A 1 68 ? 2.903 -6.578 -10.426 1.00 79.62 68 GLU A O 1
ATOM 536 N N . ASP A 1 69 ? 1.265 -5.180 -9.778 1.00 82.50 69 ASP A N 1
ATOM 537 C CA . ASP A 1 69 ? 1.181 -4.449 -11.047 1.00 82.50 69 ASP A CA 1
ATOM 538 C C . ASP A 1 69 ? 2.471 -3.655 -11.324 1.00 82.50 69 ASP A C 1
ATOM 540 O O . ASP A 1 69 ? 3.065 -3.747 -12.404 1.00 82.50 69 ASP A O 1
ATOM 544 N N . ALA A 1 70 ? 2.994 -2.950 -10.313 1.00 75.88 70 ALA A N 1
ATOM 545 C CA . ALA A 1 70 ? 4.236 -2.187 -10.434 1.00 75.88 70 ALA A CA 1
ATOM 546 C C . ALA A 1 70 ? 5.460 -3.057 -10.786 1.00 75.88 70 ALA A C 1
ATOM 548 O O . ALA A 1 70 ? 6.401 -2.567 -11.421 1.00 75.88 70 ALA A O 1
ATOM 549 N N . ALA A 1 71 ? 5.460 -4.336 -10.393 1.00 71.38 71 ALA A N 1
ATOM 550 C CA . ALA A 1 71 ? 6.524 -5.279 -10.732 1.00 71.38 71 ALA A CA 1
ATOM 551 C C . ALA A 1 71 ? 6.596 -5.580 -12.238 1.00 71.38 71 ALA A C 1
ATOM 553 O O . ALA A 1 71 ? 7.686 -5.842 -12.755 1.00 71.38 71 ALA A O 1
ATOM 554 N N . ASN A 1 72 ? 5.453 -5.557 -12.926 1.00 70.19 72 ASN A N 1
ATOM 555 C CA . ASN A 1 72 ? 5.320 -6.062 -14.290 1.00 70.19 72 ASN A CA 1
ATOM 556 C C . ASN A 1 72 ? 5.414 -4.952 -15.352 1.00 70.19 72 ASN A C 1
ATOM 558 O O . ASN A 1 72 ? 5.997 -5.174 -16.410 1.00 70.19 72 ASN A O 1
ATOM 562 N N . ASP A 1 73 ? 4.924 -3.740 -15.078 1.00 73.38 73 ASP A N 1
ATOM 563 C CA . ASP A 1 73 ? 4.629 -2.801 -16.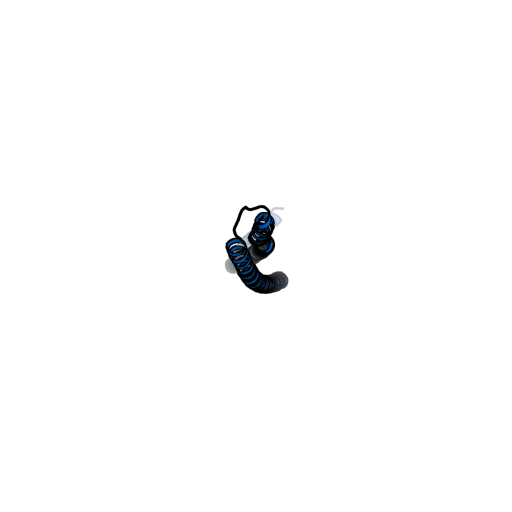171 1.00 73.38 73 ASP A CA 1
ATOM 564 C C . ASP A 1 73 ? 5.833 -2.000 -16.704 1.00 73.38 73 ASP A C 1
ATOM 566 O O . ASP A 1 73 ? 6.016 -1.880 -17.915 1.00 73.38 73 ASP A O 1
ATOM 570 N N . SER A 1 74 ? 6.688 -1.433 -15.845 1.00 69.56 74 SER A N 1
ATOM 571 C CA . SER A 1 74 ? 7.671 -0.435 -16.329 1.00 69.56 74 SER A CA 1
ATOM 572 C C . SER A 1 74 ? 8.960 -1.024 -16.916 1.00 69.56 74 SER A C 1
ATOM 574 O O . SER A 1 74 ? 9.600 -0.414 -17.775 1.00 69.56 74 SER A O 1
ATOM 576 N N . LEU A 1 75 ? 9.367 -2.207 -16.455 1.00 80.06 75 LEU A N 1
ATOM 577 C CA . LEU A 1 75 ? 10.666 -2.791 -16.801 1.00 80.06 75 LEU A CA 1
ATOM 578 C C . LEU A 1 75 ? 10.576 -3.746 -17.991 1.00 80.06 75 LEU A C 1
ATOM 580 O O . LEU A 1 75 ? 11.532 -3.840 -18.764 1.00 80.06 75 LEU A O 1
ATOM 584 N N . ASP A 1 76 ? 9.431 -4.402 -18.178 1.00 85.31 76 ASP A N 1
ATOM 585 C CA . ASP A 1 76 ? 9.201 -5.261 -19.338 1.00 85.31 76 ASP A CA 1
ATOM 586 C C . ASP A 1 76 ? 9.091 -4.431 -20.628 1.00 85.31 76 ASP A C 1
ATOM 588 O O . ASP A 1 76 ? 9.650 -4.822 -21.655 1.00 85.31 76 ASP A O 1
ATOM 592 N N . GLU A 1 77 ? 8.498 -3.232 -20.574 1.00 86.31 77 GLU A N 1
ATOM 593 C CA . GLU A 1 77 ? 8.478 -2.316 -21.721 1.00 86.31 77 GLU A CA 1
ATOM 594 C C . GLU A 1 77 ? 9.884 -1.803 -22.079 1.00 86.31 77 GLU A C 1
ATOM 596 O O . GLU A 1 77 ? 10.262 -1.780 -23.253 1.00 86.31 77 GLU A O 1
ATOM 601 N N . ALA A 1 78 ? 10.712 -1.479 -21.080 1.00 86.50 78 ALA A N 1
ATOM 602 C CA . ALA A 1 78 ? 12.096 -1.062 -21.307 1.00 86.50 78 ALA A CA 1
ATOM 603 C C . ALA A 1 78 ? 12.943 -2.175 -21.953 1.00 86.50 78 ALA A C 1
ATOM 605 O O . ALA A 1 78 ? 13.694 -1.916 -22.896 1.00 86.50 78 ALA A O 1
ATOM 606 N N . LEU A 1 79 ? 12.806 -3.422 -21.486 1.00 88.12 79 LEU A N 1
ATOM 607 C CA . LEU A 1 79 ? 13.481 -4.576 -22.089 1.00 88.12 79 LEU A CA 1
ATOM 608 C C . LEU A 1 79 ? 12.981 -4.841 -23.513 1.00 88.12 79 LEU A C 1
ATOM 610 O O . LEU A 1 79 ? 13.798 -5.053 -24.409 1.00 88.12 79 LEU A O 1
ATOM 614 N N . SER A 1 80 ? 11.667 -4.756 -23.739 1.00 90.50 80 SER A N 1
ATOM 615 C CA . SER A 1 80 ? 11.080 -4.919 -25.071 1.00 90.50 80 SER A CA 1
ATOM 616 C C . SER A 1 80 ? 11.560 -3.843 -26.047 1.00 90.50 80 SER A C 1
ATOM 618 O O . SER A 1 80 ? 11.776 -4.140 -27.222 1.00 90.50 80 SER A O 1
ATOM 620 N N . SER A 1 81 ? 11.739 -2.602 -25.585 1.00 92.25 81 SER A N 1
ATOM 621 C CA . SER A 1 81 ? 12.295 -1.524 -26.407 1.00 92.25 81 SER A CA 1
ATOM 622 C C . SER A 1 81 ? 13.741 -1.816 -26.803 1.00 92.25 81 SER A C 1
ATOM 624 O O . SER A 1 81 ? 14.098 -1.640 -27.964 1.00 92.25 81 SER A O 1
ATOM 626 N N . LEU A 1 82 ? 14.566 -2.299 -25.869 1.00 92.69 82 LEU A N 1
ATOM 627 C CA . LEU A 1 82 ? 15.960 -2.653 -26.153 1.00 92.69 82 LEU A CA 1
ATOM 628 C C . LEU A 1 82 ? 16.072 -3.829 -27.132 1.00 92.69 82 LEU A C 1
ATOM 630 O O . LEU A 1 82 ? 16.946 -3.815 -27.997 1.00 92.69 82 LEU A O 1
ATOM 634 N N . ASP A 1 83 ? 15.183 -4.820 -27.029 1.00 91.19 83 ASP A N 1
ATOM 635 C CA . ASP A 1 83 ? 15.115 -5.938 -27.977 1.00 91.19 83 ASP A CA 1
ATOM 636 C C . ASP A 1 83 ? 14.727 -5.474 -29.388 1.00 91.19 83 ASP A C 1
ATOM 638 O O . ASP A 1 83 ? 15.297 -5.937 -30.381 1.00 91.19 83 ASP A O 1
ATOM 642 N N . ALA A 1 84 ? 13.789 -4.528 -29.490 1.00 91.88 84 ALA A N 1
ATOM 643 C CA . ALA A 1 84 ? 13.412 -3.923 -30.762 1.00 91.88 84 ALA A CA 1
ATOM 644 C C . ALA A 1 84 ? 14.565 -3.106 -31.370 1.00 91.88 84 ALA A C 1
ATOM 646 O O . ALA A 1 84 ? 14.844 -3.235 -32.565 1.00 91.88 84 ALA A O 1
ATOM 647 N N . ASP A 1 85 ? 15.263 -2.316 -30.550 1.00 90.62 85 ASP A N 1
ATOM 648 C CA . ASP A 1 85 ? 16.431 -1.545 -30.976 1.00 90.62 85 ASP A CA 1
ATOM 649 C C . ASP A 1 85 ? 17.553 -2.467 -31.472 1.00 90.62 85 ASP A C 1
ATOM 651 O O . ASP A 1 85 ? 18.128 -2.211 -32.531 1.00 90.62 85 ASP A O 1
ATOM 655 N N . GLU A 1 86 ? 17.837 -3.567 -30.763 1.00 90.44 86 GLU A N 1
ATOM 656 C CA . GLU A 1 86 ? 18.850 -4.550 -31.165 1.00 90.44 86 GLU A CA 1
ATOM 657 C C . GLU A 1 86 ? 18.505 -5.214 -32.503 1.00 90.44 86 GLU A C 1
ATOM 659 O O . GLU A 1 86 ? 19.375 -5.327 -33.372 1.00 90.44 86 GLU A O 1
ATOM 664 N N . ALA A 1 87 ? 17.241 -5.605 -32.697 1.00 90.31 87 ALA A N 1
ATOM 665 C CA . ALA A 1 87 ? 16.767 -6.198 -33.945 1.00 90.31 87 ALA A CA 1
ATOM 666 C C . ALA A 1 87 ? 16.872 -5.221 -35.129 1.00 90.31 87 ALA A C 1
ATOM 668 O O . ALA A 1 87 ? 17.252 -5.618 -36.231 1.00 90.31 87 ALA A O 1
ATOM 669 N N . ALA A 1 88 ? 16.596 -3.935 -34.900 1.00 91.25 88 ALA A N 1
ATOM 670 C CA . ALA A 1 88 ? 16.663 -2.907 -35.934 1.00 91.25 88 ALA A CA 1
ATOM 671 C C . ALA A 1 88 ? 18.101 -2.564 -36.369 1.00 91.25 88 ALA A C 1
ATOM 673 O O . ALA A 1 88 ? 18.290 -1.987 -37.442 1.00 91.25 88 ALA A O 1
ATOM 674 N N . LEU A 1 89 ? 19.130 -2.903 -35.580 1.00 89.94 89 LEU A N 1
ATOM 675 C CA . LEU A 1 89 ? 20.524 -2.555 -35.900 1.00 89.94 89 LEU A CA 1
ATOM 676 C C . LEU A 1 89 ? 21.048 -3.198 -37.185 1.00 89.94 89 LEU A C 1
ATOM 678 O O . LEU A 1 89 ? 21.951 -2.644 -37.819 1.00 89.94 89 LEU A O 1
ATOM 682 N N . ASP A 1 90 ? 20.539 -4.372 -37.557 1.00 85.19 90 ASP A N 1
ATOM 683 C CA . ASP A 1 90 ? 20.994 -5.054 -38.770 1.00 85.19 90 ASP A CA 1
ATOM 684 C C . ASP A 1 90 ? 20.413 -4.449 -40.053 1.00 85.19 90 ASP A C 1
ATOM 686 O O . ASP A 1 90 ? 21.078 -4.506 -41.092 1.00 85.19 90 ASP A O 1
ATOM 690 N N . ASP A 1 91 ? 19.265 -3.776 -39.951 1.00 88.44 91 ASP A N 1
ATOM 691 C CA . ASP A 1 91 ? 18.604 -3.074 -41.056 1.00 88.44 91 ASP A CA 1
ATOM 692 C C . ASP A 1 91 ? 19.113 -1.630 -41.237 1.00 88.44 91 ASP A C 1
ATOM 694 O O . ASP A 1 91 ? 18.852 -0.991 -42.260 1.00 88.44 91 ASP A O 1
ATOM 698 N N . GLN A 1 92 ? 19.870 -1.104 -40.269 1.00 88.50 92 GLN A N 1
ATOM 699 C CA . GLN A 1 92 ? 20.441 0.240 -40.329 1.00 88.50 92 GLN A CA 1
ATOM 700 C C . GLN A 1 92 ? 21.743 0.284 -41.143 1.00 88.50 92 GLN A C 1
ATOM 702 O O . GLN A 1 92 ? 22.680 -0.506 -40.951 1.00 88.50 92 GLN A O 1
ATOM 707 N N . GLU A 1 93 ? 21.829 1.275 -42.033 1.00 89.12 93 GLU A N 1
ATOM 708 C CA . GLU A 1 93 ? 23.040 1.577 -42.794 1.00 89.12 93 GLU A CA 1
ATOM 709 C C . GLU A 1 93 ? 24.067 2.257 -41.873 1.00 89.12 93 GLU A C 1
ATOM 711 O O . GLU A 1 93 ? 24.041 3.463 -41.638 1.00 89.12 93 GLU A O 1
ATOM 716 N N . MET A 1 94 ? 24.959 1.449 -41.298 1.00 91.25 94 MET A N 1
ATOM 717 C CA . MET A 1 94 ? 25.987 1.870 -40.344 1.00 91.25 94 MET A CA 1
ATOM 718 C C . MET A 1 94 ? 27.312 1.164 -40.627 1.00 91.25 94 MET A C 1
ATOM 720 O O . MET A 1 94 ? 27.341 0.059 -41.178 1.00 91.25 94 MET A O 1
ATOM 724 N N . SER A 1 95 ? 28.422 1.776 -40.204 1.00 93.69 95 SER A N 1
ATOM 725 C CA . SER A 1 95 ? 29.721 1.107 -40.246 1.00 93.69 95 SER A CA 1
ATOM 726 C C . SER A 1 95 ? 29.751 -0.089 -39.284 1.00 93.69 95 SER A C 1
ATOM 728 O O . SER A 1 95 ? 29.020 -0.137 -38.291 1.00 93.69 95 SER A O 1
ATOM 730 N N . ALA A 1 96 ? 30.613 -1.070 -39.560 1.00 91.56 96 ALA A N 1
ATOM 731 C CA . ALA A 1 96 ? 30.750 -2.245 -38.699 1.00 91.56 96 ALA A CA 1
ATOM 732 C C . ALA A 1 96 ? 31.206 -1.878 -37.274 1.00 91.56 96 ALA A C 1
ATOM 734 O O . ALA A 1 96 ? 30.775 -2.512 -36.309 1.00 91.56 96 ALA A O 1
ATOM 735 N N . ASP A 1 97 ? 32.053 -0.853 -37.138 1.00 93.75 97 ASP A N 1
ATOM 736 C CA . ASP A 1 97 ? 32.509 -0.370 -35.836 1.00 93.75 97 ASP A CA 1
ATOM 737 C C . ASP A 1 97 ? 31.401 0.360 -35.079 1.00 93.75 97 ASP A C 1
ATOM 739 O O . ASP A 1 97 ? 31.203 0.071 -3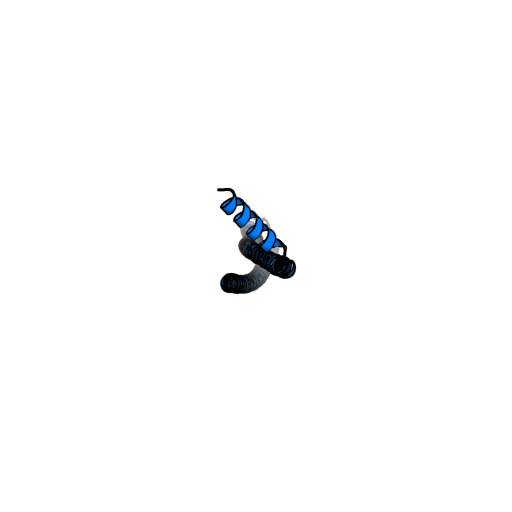3.899 1.00 93.75 97 ASP A O 1
ATOM 743 N N . ASP A 1 98 ? 30.624 1.215 -35.747 1.00 92.38 98 ASP A N 1
ATOM 744 C CA . ASP A 1 98 ? 29.488 1.887 -35.108 1.00 92.38 98 ASP A CA 1
ATOM 745 C C . ASP A 1 98 ? 28.438 0.864 -34.666 1.00 92.38 98 ASP A C 1
ATOM 747 O O . ASP A 1 98 ? 27.991 0.897 -33.525 1.00 92.38 98 ASP A O 1
ATOM 751 N N . ARG A 1 99 ? 28.116 -0.127 -35.511 1.00 93.00 99 ARG A N 1
ATOM 752 C CA . ARG A 1 99 ? 27.194 -1.215 -35.147 1.00 93.00 99 ARG A CA 1
ATOM 753 C C . ARG A 1 99 ? 27.696 -2.007 -33.938 1.00 93.00 99 ARG A C 1
ATOM 755 O O . ARG A 1 99 ? 26.912 -2.360 -33.058 1.00 93.00 99 ARG A O 1
ATOM 762 N N . ARG A 1 100 ? 29.001 -2.289 -33.874 1.00 93.62 100 ARG A N 1
ATOM 763 C CA . ARG A 1 100 ? 29.626 -2.961 -32.725 1.00 93.62 100 ARG A CA 1
ATOM 764 C C . ARG A 1 100 ? 29.507 -2.119 -31.454 1.00 93.62 100 ARG A C 1
ATOM 766 O O . ARG A 1 100 ? 29.155 -2.667 -30.413 1.00 93.62 100 ARG A O 1
ATOM 773 N N . ILE A 1 101 ? 29.784 -0.817 -31.537 1.00 94.56 101 ILE A N 1
ATOM 774 C CA . ILE A 1 101 ? 29.659 0.115 -30.409 1.00 94.56 101 ILE A CA 1
ATOM 775 C C . ILE A 1 101 ? 28.205 0.173 -29.929 1.00 94.56 101 ILE A C 1
ATOM 777 O O . ILE A 1 101 ? 27.963 0.039 -28.731 1.00 94.56 101 ILE A O 1
ATOM 781 N N . THR A 1 102 ? 27.238 0.284 -30.842 1.00 92.88 102 THR A N 1
ATOM 782 C CA . THR A 1 102 ? 25.817 0.341 -30.480 1.00 92.88 102 THR A CA 1
ATOM 783 C C . THR A 1 102 ? 25.336 -0.956 -29.837 1.00 92.88 102 THR A C 1
ATOM 785 O O . THR A 1 102 ? 24.682 -0.899 -28.802 1.00 92.88 102 THR A O 1
ATOM 788 N N . ARG A 1 103 ? 25.736 -2.133 -30.343 1.00 93.38 103 ARG A N 1
ATOM 789 C CA . ARG A 1 103 ? 25.434 -3.416 -29.676 1.00 93.38 103 ARG A CA 1
ATOM 790 C C . ARG A 1 103 ? 25.990 -3.484 -28.257 1.00 93.38 103 ARG A C 1
ATOM 792 O O . ARG A 1 103 ? 25.308 -3.953 -27.353 1.00 93.38 103 ARG A O 1
ATOM 799 N N . MET A 1 104 ? 27.217 -3.005 -28.042 1.00 95.12 104 MET A N 1
ATOM 800 C CA . MET A 1 104 ? 27.795 -2.947 -26.696 1.00 95.12 104 MET A CA 1
ATOM 801 C C . MET A 1 104 ? 27.006 -2.004 -25.779 1.00 95.12 104 MET A C 1
ATOM 803 O O . MET A 1 104 ? 26.800 -2.335 -24.614 1.00 95.12 104 MET A O 1
ATOM 807 N N . ALA A 1 105 ? 26.543 -0.864 -26.298 1.00 93.88 105 ALA A N 1
ATOM 808 C CA . ALA A 1 105 ? 25.725 0.080 -25.544 1.00 93.88 105 ALA A CA 1
ATOM 809 C C . ALA A 1 105 ? 24.351 -0.506 -25.173 1.00 93.88 105 ALA A C 1
ATOM 811 O O . ALA A 1 105 ? 23.949 -0.397 -24.017 1.00 93.88 105 ALA A O 1
ATOM 812 N N . ILE A 1 106 ? 23.673 -1.189 -26.105 1.00 93.88 106 ILE A N 1
ATOM 813 C CA . ILE A 1 106 ? 22.400 -1.879 -25.836 1.00 93.88 106 ILE A CA 1
ATOM 814 C C . ILE A 1 106 ? 22.597 -2.993 -24.802 1.00 93.88 106 ILE A C 1
ATOM 816 O O . ILE A 1 106 ? 21.846 -3.069 -23.834 1.00 93.88 106 ILE A O 1
ATOM 820 N N . ALA A 1 107 ? 23.641 -3.816 -24.942 1.00 93.56 107 ALA A N 1
ATOM 821 C CA . ALA A 1 107 ? 23.938 -4.880 -23.982 1.00 93.56 107 ALA A CA 1
ATOM 822 C C . ALA A 1 107 ? 24.227 -4.338 -22.569 1.00 93.56 107 ALA A C 1
ATOM 824 O O . ALA A 1 107 ? 23.831 -4.944 -21.573 1.00 93.56 107 ALA A O 1
ATOM 825 N N . GLN A 1 108 ? 24.903 -3.189 -22.473 1.00 95.12 108 GLN A N 1
ATOM 826 C CA . GLN A 1 108 ? 25.122 -2.497 -21.205 1.00 95.12 108 GLN A CA 1
ATOM 827 C C . GLN A 1 108 ? 23.798 -1.983 -20.619 1.00 95.12 108 GLN A C 1
ATOM 829 O O . GLN A 1 108 ? 23.498 -2.286 -19.467 1.00 95.12 108 GLN A O 1
ATOM 834 N N . ALA A 1 109 ? 22.986 -1.282 -21.417 1.00 92.25 109 ALA A N 1
ATOM 835 C CA . ALA A 1 109 ? 21.685 -0.769 -20.990 1.00 92.25 109 ALA A CA 1
ATOM 836 C C . ALA A 1 109 ? 20.758 -1.895 -20.506 1.00 92.25 109 ALA A C 1
ATOM 838 O O . ALA A 1 109 ? 20.142 -1.777 -19.450 1.00 92.25 109 ALA A O 1
ATOM 839 N N . ARG A 1 110 ? 20.735 -3.029 -21.215 1.00 93.50 110 ARG A N 1
ATOM 840 C CA . ARG A 1 110 ? 19.983 -4.228 -20.822 1.00 93.50 110 ARG A CA 1
ATOM 841 C C . ARG A 1 110 ? 20.393 -4.729 -19.445 1.00 93.50 110 ARG A C 1
ATOM 843 O O . ARG A 1 110 ? 19.546 -4.973 -18.591 1.00 93.50 110 ARG A O 1
ATOM 850 N N . ARG A 1 111 ? 21.700 -4.837 -19.210 1.00 93.44 111 ARG A N 1
ATOM 851 C CA . ARG A 1 111 ? 22.239 -5.277 -17.922 1.00 93.44 111 ARG A CA 1
ATOM 852 C C . ARG A 1 111 ? 21.850 -4.333 -16.785 1.00 93.44 111 ARG A C 1
ATOM 854 O O . ARG A 1 111 ? 21.550 -4.801 -15.690 1.00 93.44 111 ARG A O 1
ATOM 861 N N . ASP A 1 112 ? 21.863 -3.030 -17.034 1.00 92.56 112 ASP A N 1
ATOM 862 C CA . ASP A 1 112 ? 21.489 -2.030 -16.035 1.00 92.56 112 ASP A CA 1
ATOM 863 C C . ASP A 1 112 ? 19.990 -2.115 -15.696 1.00 92.56 112 ASP A C 1
ATOM 865 O O . ASP A 1 112 ? 19.625 -2.094 -14.517 1.00 92.56 112 ASP A O 1
ATOM 869 N N . VAL A 1 113 ? 19.129 -2.316 -16.702 1.00 90.00 113 VAL A N 1
ATOM 870 C CA . VAL A 1 113 ? 17.686 -2.553 -16.515 1.00 90.00 113 VAL A CA 1
ATOM 871 C C . VAL A 1 113 ? 17.432 -3.842 -15.725 1.00 90.00 113 VAL A C 1
ATOM 873 O O . VAL A 1 113 ? 16.661 -3.830 -14.770 1.00 90.00 113 VAL A O 1
ATOM 876 N N . GLU A 1 114 ? 18.119 -4.943 -16.040 1.00 89.69 114 GLU A N 1
ATOM 877 C CA . GLU A 1 114 ? 17.997 -6.213 -15.304 1.00 89.69 114 GLU A CA 1
ATOM 878 C C . GLU A 1 114 ? 18.463 -6.108 -13.843 1.00 89.69 114 GLU A C 1
ATOM 880 O O . GLU A 1 114 ? 17.864 -6.701 -12.942 1.00 89.69 114 GLU A O 1
ATOM 885 N N . LEU A 1 115 ? 19.532 -5.350 -13.579 1.00 90.38 115 LEU A N 1
ATOM 886 C CA . LEU A 1 115 ? 19.979 -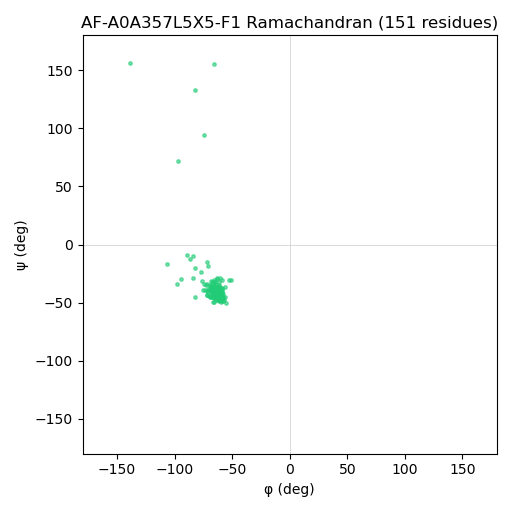5.079 -12.212 1.00 90.38 115 LEU A CA 1
ATOM 887 C C . LEU A 1 115 ? 18.937 -4.262 -11.447 1.00 90.38 115 LEU A C 1
ATOM 889 O O . LEU A 1 115 ? 18.609 -4.615 -10.314 1.00 90.38 115 LEU A O 1
ATOM 893 N N . SER A 1 116 ? 18.388 -3.225 -12.084 1.00 88.12 116 SER A N 1
ATOM 894 C CA . SER A 1 116 ? 17.318 -2.409 -11.510 1.00 88.12 116 SER A CA 1
ATOM 895 C C . SER A 1 116 ? 16.075 -3.247 -11.203 1.00 88.12 116 SER A C 1
ATOM 897 O O . SER A 1 116 ? 15.550 -3.158 -10.093 1.00 88.12 116 SER A O 1
ATOM 899 N N . ARG A 1 117 ? 15.685 -4.145 -12.121 1.00 87.06 117 ARG A N 1
ATOM 900 C CA . ARG A 1 117 ? 14.608 -5.125 -11.929 1.00 87.06 117 ARG A CA 1
ATOM 901 C C . ARG A 1 117 ? 14.841 -5.986 -10.706 1.00 87.06 117 ARG A C 1
ATOM 903 O O . ARG A 1 117 ? 13.973 -6.077 -9.847 1.00 87.06 117 ARG A O 1
ATOM 910 N N . ARG A 1 118 ? 16.030 -6.573 -10.580 1.00 87.38 118 ARG A N 1
ATOM 911 C CA . ARG A 1 118 ? 16.338 -7.441 -9.440 1.00 87.38 118 ARG A CA 1
ATOM 912 C C . ARG A 1 118 ? 16.268 -6.693 -8.112 1.00 87.38 118 ARG A C 1
ATOM 914 O O . ARG A 1 118 ? 15.892 -7.280 -7.098 1.00 87.38 118 ARG A O 1
ATOM 921 N N . ASP A 1 119 ? 16.686 -5.433 -8.088 1.00 87.94 119 ASP A N 1
ATOM 922 C CA . ASP A 1 119 ? 16.614 -4.620 -6.879 1.00 87.94 119 ASP A CA 1
ATOM 923 C C . ASP A 1 119 ? 15.169 -4.196 -6.566 1.00 87.94 119 ASP A C 1
ATOM 925 O O . ASP A 1 119 ? 14.761 -4.336 -5.413 1.00 87.94 119 ASP A O 1
ATOM 929 N N . HIS A 1 120 ? 14.356 -3.852 -7.571 1.00 85.31 120 HIS A N 1
ATOM 930 C CA . HIS A 1 120 ? 12.915 -3.613 -7.403 1.00 85.31 120 HIS A CA 1
ATOM 931 C C . HIS A 1 120 ? 12.184 -4.863 -6.898 1.00 85.31 120 HIS A C 1
ATOM 933 O O . HIS A 1 120 ? 11.476 -4.796 -5.899 1.00 85.31 120 HIS A O 1
ATOM 939 N N . GLU A 1 121 ? 12.420 -6.034 -7.493 1.00 85.81 121 GLU A N 1
ATOM 940 C CA . GLU A 1 121 ? 11.843 -7.312 -7.046 1.00 85.81 121 GLU A CA 1
ATOM 941 C C . GLU A 1 121 ? 12.181 -7.610 -5.576 1.00 85.81 121 GLU A C 1
ATOM 943 O O . GLU A 1 121 ? 11.361 -8.131 -4.818 1.00 85.81 121 GLU A O 1
ATOM 948 N N . ARG A 1 122 ? 13.392 -7.257 -5.128 1.00 88.81 122 ARG A N 1
ATOM 949 C CA . ARG A 1 122 ? 13.790 -7.406 -3.720 1.00 88.81 122 ARG A CA 1
ATOM 950 C C . ARG A 1 122 ? 13.079 -6.422 -2.809 1.00 88.81 122 ARG A C 1
ATOM 952 O O . ARG A 1 122 ? 12.783 -6.790 -1.673 1.00 88.81 122 ARG A O 1
ATOM 959 N N . GLU A 1 123 ? 12.879 -5.188 -3.250 1.00 87.19 123 GLU A N 1
ATOM 960 C CA . GLU A 1 123 ? 12.140 -4.176 -2.497 1.00 87.19 123 GLU A CA 1
ATOM 961 C C . GLU A 1 123 ? 10.667 -4.561 -2.371 1.00 87.19 123 GLU A C 1
ATOM 963 O O . GLU A 1 123 ? 10.153 -4.594 -1.255 1.00 87.19 123 GLU A O 1
ATOM 968 N N . ILE A 1 124 ? 10.045 -5.005 -3.463 1.00 86.94 124 ILE A N 1
ATOM 969 C CA . ILE A 1 124 ? 8.682 -5.547 -3.485 1.00 86.94 124 ILE A CA 1
ATOM 970 C C . ILE A 1 124 ? 8.572 -6.754 -2.547 1.00 86.94 124 ILE A C 1
ATOM 972 O O . ILE A 1 124 ? 7.700 -6.801 -1.682 1.00 86.94 124 ILE A O 1
ATOM 976 N N . ALA A 1 125 ? 9.522 -7.692 -2.598 1.00 88.06 125 ALA A N 1
ATOM 977 C CA . ALA A 1 125 ? 9.539 -8.831 -1.680 1.00 88.06 125 ALA A CA 1
ATOM 978 C C . ALA A 1 125 ? 9.709 -8.429 -0.202 1.00 88.06 125 ALA A C 1
ATOM 980 O O . ALA A 1 125 ? 9.240 -9.141 0.689 1.00 88.06 125 ALA A O 1
ATOM 981 N N . ARG A 1 126 ? 10.399 -7.319 0.096 1.00 89.50 126 ARG A N 1
ATOM 982 C CA . ARG A 1 126 ? 10.475 -6.774 1.463 1.00 89.50 126 ARG A CA 1
ATOM 983 C C . ARG A 1 126 ? 9.148 -6.147 1.871 1.00 89.50 126 ARG A C 1
ATOM 985 O O . ARG A 1 126 ? 8.712 -6.400 2.990 1.00 89.50 126 ARG A O 1
ATOM 992 N N . ALA A 1 127 ? 8.520 -5.390 0.975 1.00 87.62 127 ALA A N 1
ATOM 993 C CA . ALA A 1 127 ? 7.215 -4.785 1.200 1.00 87.62 127 ALA A CA 1
ATOM 994 C C . ALA A 1 127 ? 6.140 -5.852 1.458 1.00 87.62 127 ALA A C 1
ATOM 996 O O . ALA A 1 127 ? 5.432 -5.750 2.450 1.00 87.62 127 ALA A O 1
ATOM 997 N N . HIS A 1 128 ? 6.095 -6.945 0.690 1.00 87.19 128 HIS A N 1
ATOM 998 C CA . HIS A 1 128 ? 5.165 -8.051 0.963 1.00 87.19 128 HIS A CA 1
ATOM 999 C C . HIS A 1 128 ? 5.312 -8.628 2.373 1.00 87.19 128 HIS A C 1
ATOM 1001 O O . HIS A 1 128 ? 4.318 -8.806 3.066 1.00 87.19 128 HIS A O 1
ATOM 1007 N N . ARG A 1 129 ? 6.543 -8.872 2.839 1.00 91.12 129 ARG A N 1
ATOM 1008 C CA . ARG A 1 129 ? 6.769 -9.387 4.202 1.00 91.12 129 ARG A CA 1
ATOM 1009 C C . ARG A 1 129 ? 6.370 -8.387 5.284 1.00 91.12 129 ARG A C 1
ATOM 1011 O O . ARG A 1 129 ? 6.036 -8.791 6.393 1.00 91.12 129 ARG A O 1
ATOM 1018 N N . GLU A 1 130 ? 6.487 -7.093 4.997 1.00 92.62 130 GLU A N 1
ATOM 1019 C CA . GLU A 1 130 ? 6.017 -6.026 5.881 1.00 92.62 130 GLU A CA 1
ATOM 1020 C C . GLU A 1 130 ? 4.493 -6.041 5.981 1.00 92.62 130 GLU A C 1
ATOM 1022 O O . GLU A 1 130 ? 3.968 -6.078 7.092 1.00 92.62 130 GLU A O 1
ATOM 1027 N N . LEU A 1 131 ? 3.809 -6.091 4.834 1.00 90.19 131 LEU A N 1
ATOM 1028 C CA . LEU A 1 131 ? 2.352 -6.169 4.755 1.00 90.19 131 LEU A CA 1
ATOM 1029 C C . LEU A 1 131 ? 1.825 -7.423 5.464 1.00 90.19 131 LEU A C 1
ATOM 1031 O O . LEU A 1 131 ? 0.986 -7.299 6.346 1.00 90.19 131 LEU A O 1
ATOM 1035 N N . GLU A 1 132 ? 2.386 -8.605 5.185 1.00 91.19 132 GLU A N 1
ATOM 1036 C CA . GLU A 1 132 ? 2.000 -9.868 5.841 1.00 91.19 132 GLU A CA 1
ATOM 1037 C C . GLU A 1 132 ? 2.173 -9.820 7.364 1.00 91.19 132 GLU A C 1
ATOM 1039 O O . GLU A 1 132 ? 1.371 -10.377 8.121 1.00 91.19 132 GLU A O 1
ATOM 1044 N N . ARG A 1 133 ? 3.233 -9.159 7.847 1.00 94.44 133 ARG A N 1
ATOM 1045 C CA . ARG A 1 133 ? 3.431 -8.999 9.289 1.00 94.44 133 ARG A CA 1
ATOM 1046 C C . ARG A 1 133 ? 2.372 -8.082 9.883 1.00 94.44 133 ARG A C 1
ATOM 1048 O O . ARG A 1 133 ? 1.831 -8.417 10.931 1.00 94.44 133 ARG A O 1
ATOM 1055 N N . ARG A 1 134 ? 2.094 -6.954 9.229 1.00 91.94 134 ARG A N 1
ATOM 1056 C CA . ARG A 1 134 ? 1.110 -5.975 9.695 1.00 91.94 134 ARG A CA 1
ATOM 1057 C C . ARG A 1 134 ? -0.299 -6.562 9.695 1.00 91.94 134 ARG A C 1
ATOM 1059 O O . ARG A 1 134 ? -0.994 -6.444 10.693 1.00 91.94 134 ARG A O 1
ATOM 1066 N N . GLU A 1 135 ? -0.662 -7.302 8.653 1.00 91.75 135 GLU A N 1
ATOM 1067 C CA . GLU A 1 135 ? -1.904 -8.077 8.586 1.00 91.75 135 GLU A CA 1
ATOM 1068 C C . GLU A 1 135 ? -1.992 -9.087 9.743 1.00 91.75 135 GLU A C 1
ATOM 1070 O O . GLU A 1 135 ? -2.993 -9.146 10.450 1.00 91.75 135 GLU A O 1
ATOM 1075 N N . SER A 1 136 ? -0.908 -9.819 10.024 1.00 93.81 136 SER A N 1
ATOM 1076 C CA . SER A 1 136 ? -0.861 -10.747 11.164 1.00 93.81 136 SER A CA 1
ATOM 1077 C C . SER A 1 136 ? -0.986 -10.050 12.526 1.00 93.81 136 SER A C 1
ATOM 1079 O O . SER A 1 136 ? -1.502 -10.639 13.475 1.00 93.81 136 SER A O 1
ATOM 1081 N N . GLU A 1 137 ? -0.459 -8.833 12.667 1.00 94.50 137 GLU A N 1
ATOM 1082 C CA . GLU A 1 137 ? -0.586 -8.019 13.881 1.00 94.50 137 GLU A CA 1
ATOM 1083 C C . GLU A 1 137 ? -2.025 -7.531 14.064 1.00 94.50 137 GLU A C 1
ATOM 1085 O O . GLU A 1 137 ? -2.572 -7.675 15.158 1.00 94.50 137 GLU A O 1
ATOM 1090 N N . ILE A 1 138 ? -2.653 -7.051 12.989 1.00 91.19 138 ILE A N 1
ATOM 1091 C CA . ILE A 1 138 ? -4.058 -6.634 12.979 1.00 91.19 138 ILE A CA 1
ATOM 1092 C C . ILE A 1 138 ? -4.972 -7.818 13.295 1.00 91.19 138 ILE A C 1
ATOM 1094 O O . ILE A 1 138 ? -5.851 -7.696 14.142 1.00 91.19 138 ILE A O 1
ATOM 1098 N N . GLN A 1 139 ? -4.726 -8.991 12.705 1.00 92.06 139 GLN A N 1
ATOM 1099 C CA . GLN A 1 139 ? -5.531 -10.180 12.979 1.00 92.06 139 GLN A CA 1
ATOM 1100 C C . GLN A 1 139 ? -5.477 -10.581 14.458 1.00 92.06 139 GLN A C 1
ATOM 1102 O O . GLN A 1 139 ? -6.497 -10.932 15.040 1.00 92.06 139 GLN A O 1
ATOM 1107 N N . ARG A 1 140 ? -4.307 -10.480 15.101 1.00 95.06 140 ARG A N 1
ATOM 1108 C CA . ARG A 1 140 ? -4.200 -10.721 16.550 1.00 95.06 140 ARG A CA 1
ATOM 1109 C C . ARG A 1 140 ? -4.954 -9.675 17.363 1.00 95.06 140 ARG A C 1
ATOM 1111 O O . ARG A 1 140 ? -5.564 -10.034 18.363 1.00 95.06 140 ARG A O 1
ATOM 1118 N N . ALA A 1 141 ? -4.909 -8.408 16.951 1.00 91.81 141 ALA A N 1
ATOM 1119 C CA . ALA A 1 141 ? -5.662 -7.346 17.610 1.00 91.81 141 ALA A CA 1
ATOM 1120 C C . ALA A 1 141 ? -7.176 -7.589 17.506 1.00 91.81 141 ALA A C 1
ATOM 1122 O O . ALA A 1 141 ? -7.873 -7.448 18.506 1.00 91.81 141 ALA A O 1
ATOM 1123 N N . LEU A 1 142 ? -7.661 -8.036 16.343 1.00 91.62 142 LEU A N 1
ATOM 1124 C CA . LEU A 1 142 ? -9.050 -8.454 16.142 1.00 91.62 142 LEU A CA 1
ATOM 1125 C C . LEU A 1 142 ? -9.423 -9.645 17.036 1.00 91.62 142 LEU A C 1
ATOM 1127 O O . LEU A 1 142 ? -10.432 -9.585 17.730 1.00 91.62 142 LEU A O 1
ATOM 1131 N N . ASP A 1 143 ? -8.584 -10.683 17.100 1.00 93.44 143 ASP A N 1
ATOM 1132 C CA . ASP A 1 143 ? -8.823 -11.844 17.970 1.00 93.44 143 ASP A CA 1
ATOM 1133 C C . ASP A 1 143 ? -8.868 -11.448 19.466 1.00 93.44 143 ASP A C 1
ATOM 1135 O O . ASP A 1 143 ? -9.626 -12.016 20.262 1.00 93.44 143 ASP A O 1
ATOM 1139 N N . ASP A 1 144 ? -8.040 -10.481 19.875 1.00 93.69 144 ASP A N 1
ATOM 1140 C CA . ASP A 1 144 ? -8.024 -9.941 21.236 1.00 93.69 144 ASP A CA 1
ATOM 1141 C C . ASP A 1 144 ? -9.247 -9.049 21.520 1.00 93.69 144 ASP A C 1
ATOM 1143 O O . ASP A 1 144 ? -9.770 -9.077 22.638 1.00 93.69 144 ASP A O 1
ATOM 1147 N N . LEU A 1 145 ? -9.729 -8.298 20.527 1.00 90.44 145 LEU A N 1
ATOM 1148 C CA . LEU A 1 145 ? -10.982 -7.534 20.568 1.00 90.44 145 LEU A CA 1
ATOM 1149 C C . LEU A 1 145 ? -12.193 -8.457 20.717 1.00 90.44 145 LEU A C 1
ATOM 1151 O O . LEU A 1 145 ? -13.013 -8.252 21.611 1.00 90.44 145 LEU A O 1
ATOM 1155 N N . ASP A 1 146 ? -12.265 -9.519 19.914 1.00 90.31 146 ASP A N 1
ATOM 1156 C CA . ASP A 1 146 ? -13.322 -10.529 19.991 1.00 90.31 146 ASP A CA 1
ATOM 1157 C C . ASP A 1 146 ? -13.360 -11.185 21.377 1.00 90.31 146 ASP A C 1
ATOM 1159 O O . ASP A 1 146 ? -14.432 -11.377 21.960 1.00 90.31 146 ASP A O 1
ATOM 1163 N N . ARG A 1 147 ? -12.187 -11.467 21.963 1.00 91.62 147 ARG A N 1
ATOM 1164 C CA . ARG A 1 147 ? -12.102 -11.979 23.336 1.00 91.62 147 ARG A CA 1
ATOM 1165 C C . ARG A 1 147 ? -12.660 -10.974 24.342 1.00 91.62 147 ARG A C 1
ATOM 1167 O O . ARG A 1 147 ? -13.486 -11.365 25.166 1.00 91.62 147 ARG A O 1
ATOM 1174 N N . GLN A 1 148 ? -12.264 -9.703 24.253 1.00 87.50 148 GLN A N 1
ATOM 1175 C CA . GLN A 1 148 ? -12.745 -8.638 25.142 1.00 87.50 148 GLN A CA 1
ATOM 1176 C C . GLN A 1 148 ? -14.261 -8.430 25.045 1.00 87.50 148 GLN A C 1
ATOM 1178 O O . GLN A 1 148 ? -14.915 -8.272 26.074 1.00 87.50 148 GLN A O 1
ATOM 1183 N N . MET A 1 149 ? -14.828 -8.480 23.838 1.00 85.12 149 MET A N 1
ATOM 1184 C CA . MET A 1 149 ? -16.277 -8.398 23.627 1.00 85.12 149 MET A CA 1
ATOM 1185 C C . MET A 1 149 ? -17.017 -9.637 24.152 1.00 85.12 149 MET A C 1
ATOM 1187 O O . MET A 1 149 ? -18.155 -9.522 24.604 1.00 85.12 149 MET A O 1
ATOM 1191 N N . SER A 1 150 ? -16.391 -10.821 24.125 1.00 84.69 150 SER A N 1
ATOM 1192 C CA . SER A 1 150 ? -16.980 -12.046 24.688 1.00 84.69 150 SER A CA 1
ATOM 1193 C C . SER A 1 150 ? -16.918 -12.110 26.218 1.00 84.69 150 SER A C 1
ATOM 1195 O O . SER A 1 150 ? -17.796 -12.700 26.831 1.00 84.69 150 SER A O 1
ATOM 1197 N N . GLU A 1 151 ? -15.885 -11.522 26.831 1.00 80.12 151 GLU A N 1
ATOM 1198 C CA . GLU A 1 151 ? -15.709 -11.470 28.290 1.00 80.12 151 GLU A CA 1
ATOM 1199 C C . GLU A 1 151 ? -16.522 -10.335 28.938 1.00 80.12 151 GLU A C 1
ATOM 1201 O O . GLU 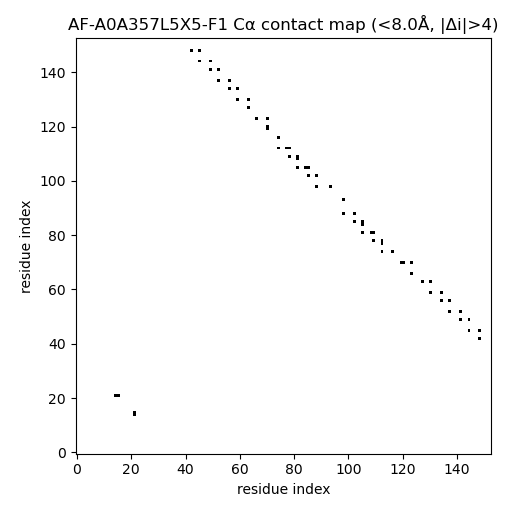A 1 151 ? -16.759 -10.367 30.146 1.00 80.12 151 GLU A O 1
ATOM 1206 N N . GLY A 1 152 ? -16.918 -9.328 28.149 1.00 63.03 152 GLY A N 1
ATOM 1207 C CA . GLY A 1 152 ? -17.768 -8.211 28.570 1.00 63.03 152 GLY A CA 1
ATOM 1208 C C . GLY A 1 152 ? -19.280 -8.439 28.424 1.00 63.03 152 GLY A C 1
ATOM 1209 O O . GLY A 1 152 ? -20.037 -7.618 28.931 1.00 63.03 152 GLY A O 1
ATOM 1210 N N . ASN A 1 153 ? -19.707 -9.524 27.764 1.00 50.28 153 ASN A N 1
ATOM 1211 C CA . ASN A 1 153 ? -21.108 -9.971 27.635 1.00 50.28 153 ASN A CA 1
ATOM 1212 C C . ASN A 1 153 ? -21.430 -11.115 28.610 1.00 50.28 153 ASN A C 1
ATOM 1214 O O . ASN A 1 153 ? -22.612 -11.241 29.004 1.00 50.28 153 ASN A O 1
#